Protein AF-A0A9Y2B9B5-F1 (afdb_monomer_lite)

Radius of gyration: 17.8 Å; chains: 1; bounding box: 36×57×48 Å

Organism: NCBI:txid2173831

pLDDT: mean 91.85, std 12.02, range [44.91, 98.88]

InterPro domains:
  IPR041478 Tetracyclin repressor-like, C-terminal domain 27 [PF17935] (23-126)

Structure (mmCIF, N/CA/C/O backbone):
data_AF-A0A9Y2B9B5-F1
#
_entry.id   AF-A0A9Y2B9B5-F1
#
loop_
_atom_site.group_PDB
_atom_site.id
_atom_site.type_symbol
_atom_site.label_atom_id
_atom_site.label_alt_id
_atom_site.label_comp_id
_atom_site.label_asym_id
_atom_site.label_entity_id
_atom_site.label_seq_id
_atom_site.pdbx_PDB_ins_code
_atom_site.Cartn_x
_atom_site.Cartn_y
_atom_site.Cartn_z
_atom_site.occupancy
_atom_site.B_iso_or_equiv
_atom_site.auth_seq_id
_atom_site.auth_comp_id
_atom_site.auth_asym_id
_atom_site.auth_atom_id
_atom_site.pdbx_PDB_model_num
ATOM 1 N N . MET A 1 1 ? -2.068 -9.787 -21.635 1.00 50.19 1 MET A N 1
ATOM 2 C CA . MET A 1 1 ? -1.881 -8.582 -20.803 1.00 50.19 1 MET A CA 1
ATOM 3 C C . MET A 1 1 ? -0.498 -8.034 -21.161 1.00 50.19 1 MET A C 1
ATOM 5 O O . MET A 1 1 ? 0.241 -8.731 -21.844 1.00 50.19 1 MET A O 1
ATOM 9 N N . GLU A 1 2 ? -0.151 -6.776 -20.889 1.00 62.25 2 GLU A N 1
ATOM 10 C CA . GLU A 1 2 ? 1.239 -6.352 -21.135 1.00 62.25 2 GLU A CA 1
ATOM 11 C C . GLU A 1 2 ? 2.119 -7.123 -20.136 1.00 62.25 2 GLU A C 1
ATOM 13 O O . GLU A 1 2 ? 1.823 -7.068 -18.943 1.00 62.25 2 GLU A O 1
ATOM 18 N N . LEU A 1 3 ? 3.149 -7.851 -20.601 1.00 64.38 3 LEU A N 1
ATOM 19 C CA . LEU A 1 3 ? 4.014 -8.742 -19.788 1.00 64.38 3 LEU A CA 1
ATOM 20 C C . LEU A 1 3 ? 4.513 -8.092 -18.479 1.00 64.38 3 LEU A C 1
ATOM 22 O O . LEU A 1 3 ? 4.876 -8.762 -17.518 1.00 64.38 3 LEU A O 1
ATOM 26 N N . TRP A 1 4 ? 4.533 -6.761 -18.437 1.00 77.94 4 TRP A N 1
ATOM 27 C CA . TRP A 1 4 ? 4.938 -5.974 -17.287 1.00 77.94 4 TRP A CA 1
ATOM 28 C C . TRP A 1 4 ? 4.009 -6.078 -16.067 1.00 77.94 4 TRP A C 1
ATOM 30 O O . TRP A 1 4 ? 4.511 -6.117 -14.937 1.00 77.94 4 TRP A O 1
ATOM 40 N N . PHE A 1 5 ? 2.689 -6.112 -16.285 1.00 86.75 5 PHE A N 1
ATOM 41 C CA . PHE A 1 5 ? 1.674 -6.126 -15.222 1.00 86.75 5 PHE A CA 1
ATOM 42 C C . PHE A 1 5 ? 1.321 -7.537 -14.754 1.00 86.75 5 PHE A C 1
ATOM 44 O O . PHE A 1 5 ? 0.830 -7.692 -13.642 1.00 86.75 5 PHE A O 1
ATOM 51 N N . GLU A 1 6 ? 1.604 -8.557 -15.564 1.00 91.00 6 GLU A N 1
ATOM 52 C CA . GLU A 1 6 ? 1.259 -9.952 -15.265 1.00 91.00 6 GLU A CA 1
ATOM 53 C C . GLU A 1 6 ? 1.791 -10.432 -13.904 1.00 91.00 6 GLU A C 1
ATOM 55 O O . GLU A 1 6 ? 0.994 -10.976 -13.139 1.00 91.00 6 GLU A O 1
ATOM 60 N N . PRO A 1 7 ? 3.056 -10.158 -13.510 1.00 94.75 7 PRO A N 1
ATOM 61 C CA . PRO A 1 7 ? 3.530 -10.539 -12.181 1.00 94.75 7 PRO A CA 1
ATOM 62 C C . PRO A 1 7 ? 2.760 -9.841 -11.060 1.00 94.75 7 PRO A C 1
ATOM 64 O O . PRO A 1 7 ? 2.481 -10.444 -10.031 1.00 94.75 7 PRO A O 1
ATOM 67 N N . HIS A 1 8 ? 2.387 -8.575 -11.264 1.00 95.56 8 HIS A N 1
ATOM 68 C CA . HIS A 1 8 ? 1.631 -7.814 -10.273 1.00 95.56 8 HIS A CA 1
ATOM 69 C C . HIS A 1 8 ? 0.218 -8.363 -10.109 1.00 95.56 8 HIS A C 1
ATOM 71 O O . HIS A 1 8 ? -0.241 -8.486 -8.982 1.00 95.56 8 HIS A O 1
ATOM 77 N N . VAL A 1 9 ? -0.456 -8.717 -11.204 1.00 96.19 9 VAL A N 1
ATOM 78 C CA . VAL A 1 9 ? -1.804 -9.303 -11.161 1.00 96.19 9 VAL A CA 1
ATOM 79 C C . VAL A 1 9 ? -1.790 -10.670 -10.486 1.00 96.19 9 VAL A C 1
ATOM 81 O O . VAL A 1 9 ? -2.566 -10.875 -9.558 1.00 96.19 9 VAL A O 1
ATOM 84 N N . ALA A 1 10 ? -0.849 -11.544 -10.853 1.00 97.62 10 ALA A N 1
ATOM 85 C CA . ALA A 1 10 ? -0.706 -12.854 -10.220 1.00 97.62 10 ALA A CA 1
ATOM 86 C C . ALA A 1 10 ? -0.475 -12.744 -8.702 1.00 97.62 10 ALA A C 1
ATOM 88 O O . ALA A 1 10 ? -1.082 -13.476 -7.925 1.00 97.62 10 ALA A O 1
ATOM 89 N N . ILE A 1 11 ? 0.351 -11.784 -8.267 1.00 98.44 11 ILE A N 1
ATOM 90 C CA . ILE A 1 11 ? 0.567 -11.497 -6.842 1.00 98.44 11 ILE A CA 1
ATOM 91 C C . ILE A 1 11 ? -0.736 -11.078 -6.155 1.00 98.44 11 ILE A C 1
ATOM 93 O O . ILE A 1 11 ? -1.019 -11.545 -5.055 1.00 98.44 11 ILE A O 1
ATOM 97 N N . MET A 1 12 ? -1.512 -10.176 -6.766 1.00 98.38 12 MET A N 1
ATOM 98 C CA . MET A 1 12 ? -2.764 -9.698 -6.171 1.00 98.38 12 MET A CA 1
ATOM 99 C C . MET A 1 12 ? -3.768 -10.845 -6.011 1.00 98.38 12 MET A C 1
ATOM 101 O O . MET A 1 12 ? -4.320 -11.012 -4.927 1.00 98.38 12 MET A O 1
ATOM 105 N N . GLU A 1 13 ? -3.927 -11.677 -7.042 1.00 98.31 13 GLU A N 1
ATOM 106 C CA . GLU A 1 13 ? -4.791 -12.864 -7.024 1.00 98.31 13 GLU A CA 1
ATOM 107 C C . GLU A 1 13 ? -4.363 -13.882 -5.951 1.00 98.31 13 GLU A C 1
ATOM 109 O O . GLU A 1 13 ? -5.192 -14.365 -5.175 1.00 98.31 13 GLU A O 1
ATOM 114 N N . GLU A 1 14 ? -3.064 -14.178 -5.851 1.00 98.56 14 GLU A N 1
ATOM 115 C CA . GLU A 1 14 ? -2.517 -15.084 -4.832 1.00 98.56 14 GLU A CA 1
ATOM 116 C C . GLU A 1 14 ? -2.768 -14.554 -3.412 1.00 98.56 14 GLU A C 1
ATOM 118 O O . GLU A 1 14 ? -3.197 -15.288 -2.524 1.00 98.56 14 GLU A O 1
ATOM 123 N N . VAL A 1 15 ? -2.52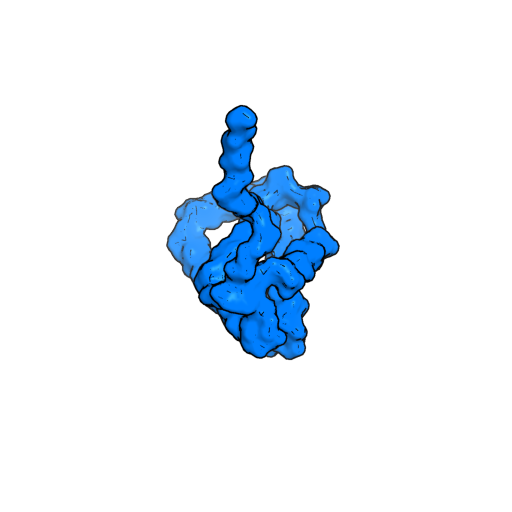9 -13.262 -3.181 1.00 98.50 15 VAL A N 1
ATOM 124 C CA . VAL A 1 15 ? -2.700 -12.658 -1.855 1.00 98.50 15 VAL A CA 1
ATOM 125 C C . VAL A 1 15 ? -4.169 -12.628 -1.438 1.00 98.50 15 VAL A C 1
ATOM 127 O O . VAL A 1 15 ? -4.480 -13.011 -0.306 1.00 98.50 15 VAL A O 1
ATOM 130 N N . VAL A 1 16 ? -5.069 -12.208 -2.332 1.00 97.88 16 VAL A N 1
ATOM 131 C CA . VAL A 1 16 ? -6.513 -12.151 -2.053 1.00 97.88 16 VAL A CA 1
ATOM 132 C C . VAL A 1 16 ? -7.048 -13.542 -1.713 1.00 97.88 16 VAL A C 1
ATOM 134 O O . VAL A 1 16 ? -7.741 -13.693 -0.705 1.00 97.88 16 VAL A O 1
ATOM 137 N N . SER A 1 17 ? -6.641 -14.562 -2.473 1.00 97.88 17 SER A N 1
ATOM 138 C CA . SER A 1 17 ? -7.072 -15.954 -2.281 1.00 97.88 17 SER A CA 1
ATOM 139 C C . SER A 1 17 ? -6.424 -16.690 -1.100 1.00 97.88 17 SER A C 1
ATOM 141 O O . SER A 1 17 ? -6.853 -17.791 -0.767 1.00 97.88 17 SER A O 1
ATOM 143 N N . SER A 1 18 ? -5.408 -16.112 -0.452 1.00 98.38 18 SER A N 1
ATOM 144 C CA . SER A 1 18 ? -4.719 -16.753 0.676 1.00 98.38 18 SER A CA 1
ATOM 145 C C . SER A 1 18 ? -5.554 -16.784 1.968 1.00 98.38 18 SER A C 1
ATOM 147 O O . SER A 1 18 ? -6.467 -15.984 2.154 1.00 98.38 18 SER A O 1
ATOM 149 N N . ASP A 1 19 ? -5.178 -17.639 2.923 1.00 97.50 19 ASP A N 1
ATOM 150 C CA . ASP A 1 19 ? -5.769 -17.685 4.277 1.00 97.50 19 ASP A CA 1
ATOM 151 C C . ASP A 1 19 ? -5.012 -16.807 5.295 1.00 97.50 19 ASP A C 1
ATOM 153 O O . ASP A 1 19 ? -5.103 -16.991 6.510 1.00 97.50 19 ASP A O 1
ATOM 157 N N . LEU A 1 20 ? -4.197 -15.863 4.814 1.00 98.25 20 LEU A N 1
ATOM 158 C CA . LEU A 1 20 ? -3.426 -14.982 5.686 1.00 98.25 20 LEU A CA 1
ATOM 159 C C . LEU A 1 20 ? -4.35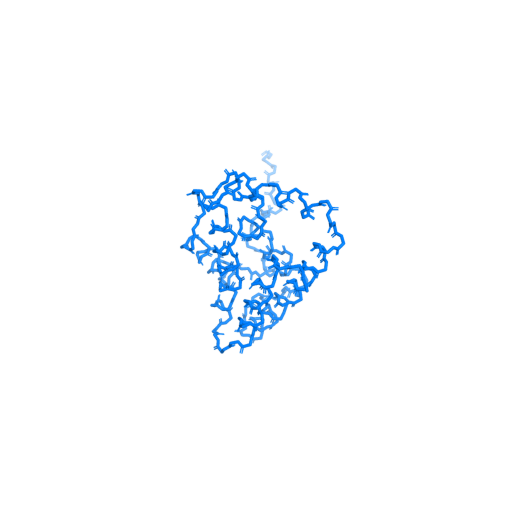0 -14.022 6.465 1.00 98.25 20 LEU A C 1
ATOM 161 O O . LEU A 1 20 ? -5.378 -13.595 5.934 1.00 98.25 20 LEU A O 1
ATOM 165 N N . PRO A 1 21 ? -3.964 -13.608 7.688 1.00 98.25 21 PRO A N 1
ATOM 166 C CA . PRO A 1 21 ? -4.662 -12.547 8.411 1.00 98.25 21 PRO A CA 1
ATOM 167 C C . PRO A 1 21 ? -4.707 -11.239 7.611 1.00 98.25 21 PRO A C 1
ATOM 169 O O . PRO A 1 21 ? -3.779 -10.947 6.850 1.00 98.25 21 PRO A O 1
ATOM 172 N N . SER A 1 22 ? -5.738 -10.418 7.826 1.00 98.38 22 SER A N 1
ATOM 173 C CA . SER A 1 22 ? -5.996 -9.196 7.047 1.00 98.38 22 SER A CA 1
ATOM 174 C C . SER A 1 22 ? -4.801 -8.238 6.951 1.00 98.38 22 SER A C 1
ATOM 176 O O . SER A 1 22 ? -4.449 -7.790 5.856 1.00 98.38 22 SER A O 1
ATOM 178 N N . ASN A 1 23 ? -4.097 -7.983 8.059 1.00 97.81 23 ASN A N 1
ATOM 179 C CA . ASN A 1 23 ? -2.895 -7.142 8.043 1.00 97.81 23 ASN A CA 1
ATOM 180 C C . ASN A 1 23 ? -1.762 -7.759 7.216 1.00 97.81 23 ASN A C 1
ATOM 182 O O . ASN A 1 23 ? -1.064 -7.057 6.480 1.00 97.81 23 ASN A O 1
ATOM 186 N N . ARG A 1 24 ? -1.597 -9.084 7.289 1.00 98.62 24 ARG A N 1
ATOM 187 C CA . ARG A 1 24 ? -0.571 -9.789 6.532 1.00 98.62 24 ARG A CA 1
ATOM 188 C C . ARG A 1 24 ? -0.896 -9.810 5.045 1.00 98.62 24 ARG A C 1
ATOM 190 O O . ARG A 1 24 ? 0.016 -9.564 4.261 1.00 98.62 24 ARG A O 1
ATOM 197 N N . LYS A 1 25 ? -2.159 -10.020 4.655 1.00 98.69 25 LYS A N 1
ATOM 198 C CA . LYS A 1 25 ? -2.584 -9.877 3.254 1.00 98.69 25 LYS A CA 1
ATOM 199 C C . LYS A 1 25 ? -2.253 -8.490 2.725 1.00 98.69 25 LYS A C 1
ATOM 201 O O . LYS A 1 25 ? -1.598 -8.380 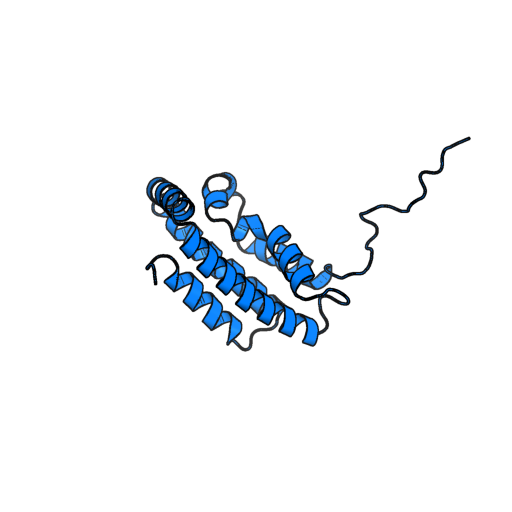1.695 1.00 98.69 25 LYS A O 1
ATOM 206 N N . MET A 1 26 ? -2.627 -7.436 3.450 1.00 98.69 26 MET A N 1
ATOM 207 C CA . MET A 1 26 ? -2.371 -6.070 2.992 1.00 98.69 26 MET A CA 1
ATOM 208 C C . MET A 1 26 ? -0.870 -5.775 2.866 1.00 98.69 26 MET A C 1
ATOM 210 O O . MET A 1 26 ? -0.442 -5.179 1.881 1.00 98.69 26 MET A O 1
ATOM 214 N N . TYR A 1 27 ? -0.048 -6.254 3.804 1.00 98.88 27 TYR A N 1
ATOM 215 C CA . TYR A 1 27 ? 1.405 -6.162 3.675 1.00 98.88 27 TYR A CA 1
ATOM 216 C C . TYR A 1 27 ? 1.923 -6.871 2.416 1.00 98.88 27 TYR A C 1
ATOM 218 O O . TYR A 1 27 ? 2.641 -6.259 1.631 1.00 98.88 27 TYR A O 1
ATOM 226 N N . GLU A 1 28 ? 1.549 -8.133 2.192 1.00 98.81 28 GLU A N 1
ATOM 227 C CA . GLU A 1 28 ? 2.013 -8.918 1.037 1.00 98.81 28 GLU A CA 1
ATOM 228 C C . GLU A 1 28 ? 1.547 -8.316 -0.295 1.00 98.81 28 GLU A C 1
ATOM 230 O O . GLU A 1 28 ? 2.312 -8.283 -1.262 1.00 98.81 28 GLU A O 1
ATOM 235 N N . PHE A 1 29 ? 0.328 -7.767 -0.321 1.00 98.75 29 PHE A N 1
ATOM 236 C CA . PHE A 1 29 ? -0.261 -7.091 -1.474 1.00 98.75 29 PHE A CA 1
ATOM 237 C C . PHE A 1 29 ? 0.618 -5.940 -1.975 1.00 98.75 29 PHE A C 1
ATOM 239 O O . PHE A 1 29 ? 0.769 -5.749 -3.183 1.00 98.75 29 PHE A O 1
ATOM 246 N N . PHE A 1 30 ? 1.228 -5.170 -1.071 1.00 98.69 30 PHE A N 1
ATOM 247 C CA . PHE A 1 30 ? 2.139 -4.084 -1.437 1.00 98.69 30 PHE A CA 1
ATOM 248 C C . PHE A 1 30 ? 3.591 -4.550 -1.554 1.00 98.69 30 PHE A C 1
ATOM 250 O O . PHE A 1 30 ? 4.253 -4.236 -2.542 1.00 98.69 30 PHE A O 1
ATOM 257 N N . ALA A 1 31 ? 4.087 -5.321 -0.586 1.00 98.62 31 ALA A N 1
ATOM 258 C CA . ALA A 1 31 ? 5.498 -5.680 -0.475 1.00 98.62 31 ALA A CA 1
ATOM 259 C C . ALA A 1 31 ? 5.990 -6.493 -1.676 1.00 98.62 31 ALA A C 1
ATOM 261 O O . ALA A 1 31 ? 7.047 -6.192 -2.232 1.00 98.62 31 ALA A O 1
ATOM 262 N N . ARG A 1 32 ? 5.210 -7.483 -2.128 1.00 98.62 32 ARG A N 1
ATOM 263 C CA . ARG A 1 32 ? 5.606 -8.334 -3.259 1.00 98.62 32 ARG A CA 1
ATOM 264 C C . ARG A 1 32 ? 5.639 -7.555 -4.573 1.00 98.62 32 ARG A C 1
ATOM 266 O O . ARG A 1 32 ? 6.584 -7.692 -5.346 1.00 98.62 32 ARG A O 1
ATOM 273 N N . ARG A 1 33 ? 4.657 -6.678 -4.809 1.00 97.81 33 ARG A N 1
ATOM 274 C CA . ARG A 1 33 ? 4.631 -5.796 -5.991 1.00 97.81 33 ARG A CA 1
ATOM 275 C C . ARG A 1 33 ? 5.755 -4.758 -5.956 1.00 97.81 33 ARG A C 1
ATOM 277 O O . ARG A 1 33 ? 6.409 -4.516 -6.971 1.00 97.81 33 ARG A O 1
ATOM 284 N N . PHE A 1 34 ? 6.034 -4.188 -4.785 1.00 97.88 34 PHE A N 1
ATOM 285 C CA . PHE A 1 34 ? 7.183 -3.309 -4.579 1.00 97.88 34 PHE A CA 1
ATOM 286 C C . PHE A 1 34 ? 8.501 -4.020 -4.912 1.00 97.88 34 PHE A C 1
ATOM 288 O O . PHE A 1 34 ? 9.300 -3.475 -5.671 1.00 97.88 34 PHE A O 1
ATOM 295 N N . ALA A 1 35 ? 8.703 -5.246 -4.418 1.00 97.75 35 ALA A N 1
ATOM 296 C CA . ALA A 1 35 ? 9.912 -6.028 -4.667 1.00 97.75 35 ALA A CA 1
ATOM 297 C C . ALA A 1 35 ? 10.147 -6.269 -6.165 1.00 97.75 35 ALA A C 1
ATOM 299 O O . ALA A 1 35 ? 11.260 -6.055 -6.640 1.00 97.75 35 ALA A O 1
ATOM 300 N N . VAL A 1 36 ? 9.093 -6.600 -6.922 1.00 96.75 36 VAL A N 1
ATOM 301 C CA . VAL A 1 36 ? 9.162 -6.729 -8.387 1.00 96.75 36 VAL A CA 1
ATOM 302 C C . VAL A 1 36 ? 9.695 -5.440 -9.016 1.00 96.75 36 VAL A C 1
ATOM 304 O O . VAL A 1 36 ? 10.690 -5.459 -9.740 1.00 96.75 36 VAL A O 1
ATOM 307 N N . ASN A 1 37 ? 9.073 -4.294 -8.730 1.00 95.88 37 ASN A N 1
ATOM 308 C CA . ASN A 1 37 ? 9.505 -3.024 -9.321 1.00 95.88 37 ASN A CA 1
ATOM 309 C C . ASN A 1 37 ? 10.917 -2.624 -8.871 1.00 95.88 37 ASN A C 1
ATOM 311 O O . ASN A 1 37 ? 11.695 -2.122 -9.679 1.00 95.88 37 ASN A O 1
ATOM 315 N N . ARG A 1 38 ? 11.273 -2.890 -7.613 1.00 96.88 38 ARG A N 1
ATOM 316 C CA . ARG A 1 38 ? 12.602 -2.619 -7.063 1.00 96.88 38 ARG A CA 1
ATOM 317 C C . ARG A 1 38 ? 13.685 -3.465 -7.726 1.00 96.88 38 ARG A C 1
ATOM 319 O O . ARG A 1 38 ? 14.746 -2.940 -8.047 1.00 96.88 38 ARG A O 1
ATOM 326 N N . GLU A 1 39 ? 13.427 -4.750 -7.949 1.00 96.81 39 GLU 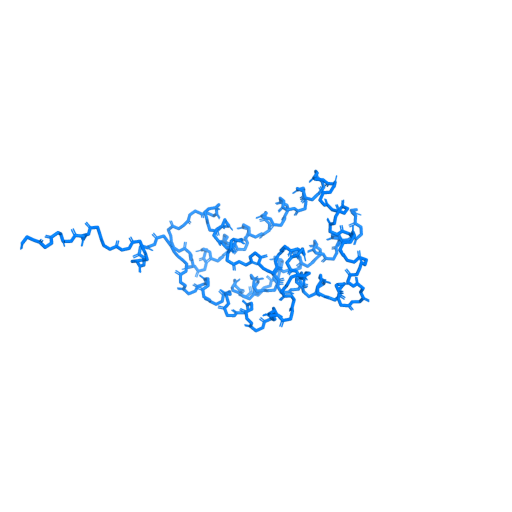A N 1
ATOM 327 C CA . GLU A 1 39 ? 14.334 -5.645 -8.672 1.00 96.81 39 GLU A CA 1
ATOM 328 C C . GLU A 1 39 ? 14.558 -5.143 -10.098 1.00 96.81 39 GLU A C 1
ATOM 330 O O . GLU A 1 39 ? 15.699 -4.981 -10.529 1.00 96.81 39 GLU A O 1
ATOM 335 N N . ARG A 1 40 ? 13.472 -4.797 -10.796 1.00 95.31 40 ARG A N 1
ATOM 336 C CA . ARG A 1 40 ? 13.533 -4.229 -12.146 1.00 95.31 40 ARG A CA 1
ATOM 337 C C . ARG A 1 40 ? 14.325 -2.916 -12.192 1.00 95.31 40 ARG A C 1
ATOM 339 O O . ARG A 1 40 ? 15.150 -2.745 -13.084 1.00 95.31 40 ARG A O 1
ATOM 346 N N . TYR A 1 41 ? 14.113 -2.020 -11.227 1.00 96.44 41 TYR A N 1
ATOM 347 C CA . TYR A 1 41 ? 14.876 -0.777 -11.101 1.00 96.44 41 TYR A CA 1
ATOM 348 C C . TYR A 1 41 ? 16.365 -1.042 -10.857 1.00 96.44 41 TYR A C 1
ATOM 350 O O . TYR A 1 41 ? 17.207 -0.462 -11.530 1.00 96.44 41 TYR A O 1
ATOM 358 N N . ARG A 1 42 ? 16.709 -1.944 -9.930 1.00 96.44 42 ARG A N 1
ATOM 359 C CA . ARG A 1 42 ? 18.108 -2.275 -9.609 1.00 96.44 42 ARG A CA 1
ATOM 360 C C . ARG A 1 42 ? 18.837 -2.979 -10.749 1.00 96.44 42 ARG A C 1
ATOM 362 O O . ARG A 1 42 ? 20.048 -2.818 -10.866 1.00 96.44 42 ARG A O 1
ATOM 369 N N . ALA A 1 43 ? 18.122 -3.756 -11.559 1.00 97.62 43 ALA A N 1
ATOM 370 C CA . ALA A 1 43 ? 18.691 -4.433 -12.716 1.00 97.62 43 ALA A CA 1
ATOM 371 C C . ALA A 1 43 ? 19.129 -3.438 -13.803 1.00 97.62 43 ALA A C 1
ATOM 373 O O . ALA A 1 43 ? 20.222 -3.577 -14.347 1.00 97.62 43 ALA A O 1
ATOM 374 N N . ASP A 1 44 ? 18.298 -2.433 -14.101 1.00 97.25 44 ASP A N 1
ATOM 375 C CA . ASP A 1 44 ? 18.627 -1.355 -15.039 1.00 97.25 44 ASP A CA 1
ATOM 376 C C . ASP A 1 44 ? 17.774 -0.096 -14.759 1.00 97.25 44 ASP A C 1
ATOM 378 O O . ASP A 1 44 ? 16.640 0.013 -15.247 1.00 97.25 44 ASP A O 1
ATOM 382 N N . PRO A 1 45 ? 18.311 0.894 -14.016 1.00 96.19 45 PRO A N 1
ATOM 383 C CA . PRO A 1 45 ? 17.584 2.122 -13.691 1.00 96.19 45 PRO A CA 1
ATOM 384 C C . PRO A 1 45 ? 17.170 2.944 -14.920 1.00 96.19 45 PRO A C 1
ATOM 386 O O . PRO A 1 45 ? 16.131 3.607 -14.903 1.00 96.19 45 PRO A O 1
ATOM 389 N N . ILE A 1 46 ? 17.962 2.906 -15.999 1.00 95.69 46 ILE A N 1
ATOM 390 C CA . ILE A 1 46 ?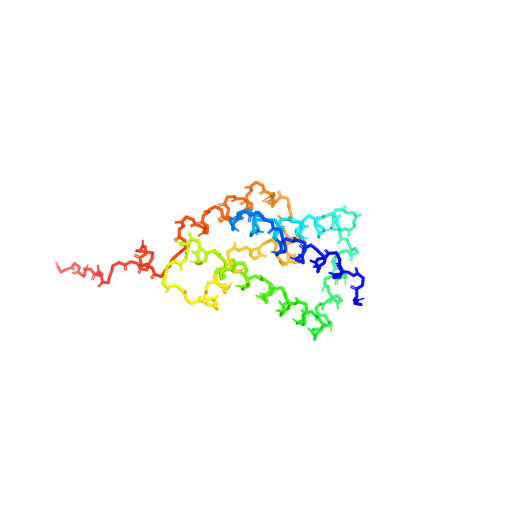 17.704 3.685 -17.217 1.00 95.69 46 ILE A CA 1
ATOM 391 C C . ILE A 1 46 ? 16.556 3.050 -18.000 1.00 95.69 46 ILE A C 1
ATOM 393 O O . ILE A 1 46 ? 15.646 3.753 -18.448 1.00 95.69 46 ILE A O 1
ATOM 397 N N . ALA A 1 47 ? 16.578 1.726 -18.167 1.00 93.81 47 ALA A N 1
ATOM 398 C CA . ALA A 1 47 ? 15.479 1.011 -18.805 1.00 93.81 47 ALA A CA 1
ATOM 399 C C . ALA A 1 47 ? 14.183 1.133 -17.993 1.00 93.81 47 ALA A C 1
ATOM 401 O O . ALA A 1 47 ? 13.117 1.339 -18.577 1.00 93.81 47 ALA A O 1
ATOM 402 N N . PHE A 1 48 ? 14.274 1.075 -16.661 1.00 93.81 48 PHE A N 1
ATOM 403 C CA . PHE A 1 48 ? 13.130 1.252 -15.773 1.00 93.81 48 PHE A CA 1
ATOM 404 C C . PHE A 1 48 ? 12.478 2.633 -15.936 1.00 93.81 48 PHE A C 1
ATOM 406 O O . PHE A 1 48 ? 11.267 2.712 -16.129 1.00 93.81 48 PHE A O 1
ATOM 413 N N . ALA A 1 49 ? 13.264 3.715 -15.957 1.00 93.25 49 ALA A N 1
ATOM 414 C CA . ALA A 1 49 ? 12.734 5.067 -16.154 1.00 93.25 49 ALA A CA 1
ATOM 415 C C . ALA A 1 49 ? 11.979 5.214 -17.490 1.00 93.25 49 ALA A C 1
ATOM 417 O O . ALA A 1 49 ? 10.843 5.685 -17.517 1.00 93.25 49 ALA A O 1
ATOM 418 N N . ARG A 1 50 ? 12.555 4.715 -18.593 1.00 91.38 50 ARG A N 1
ATOM 419 C CA . ARG A 1 50 ? 11.906 4.729 -19.922 1.00 91.38 50 ARG A CA 1
ATOM 420 C C . ARG A 1 50 ? 10.596 3.954 -19.948 1.00 91.38 50 ARG A C 1
ATOM 422 O O . ARG A 1 50 ? 9.672 4.284 -20.687 1.00 91.38 50 ARG A O 1
ATOM 429 N N . MET A 1 51 ? 10.526 2.883 -19.176 1.00 87.56 51 MET A N 1
ATOM 430 C CA . MET A 1 51 ? 9.319 2.090 -19.066 1.00 87.56 51 MET A CA 1
ATOM 431 C C . MET A 1 51 ? 8.243 2.809 -18.243 1.00 87.56 51 MET A C 1
ATOM 433 O O . MET A 1 51 ? 7.081 2.767 -18.646 1.00 87.56 51 MET A O 1
ATOM 437 N N . CYS A 1 52 ? 8.598 3.509 -17.160 1.00 88.81 52 CYS A N 1
ATOM 438 C CA . CYS A 1 52 ? 7.656 4.384 -16.454 1.00 88.81 52 CYS A CA 1
ATOM 439 C C . CYS A 1 52 ? 7.090 5.458 -17.399 1.00 88.81 52 CYS A C 1
ATOM 441 O O . CYS A 1 52 ? 5.872 5.606 -17.503 1.00 88.81 52 CYS A O 1
ATOM 443 N N . GLU A 1 53 ? 7.951 6.112 -18.188 1.00 87.44 53 GLU A N 1
ATOM 444 C CA . GLU A 1 53 ? 7.542 7.083 -19.215 1.00 87.44 53 GLU A CA 1
ATOM 445 C C . GLU A 1 53 ? 6.582 6.466 -20.250 1.00 87.44 53 GLU A C 1
ATOM 447 O O . GLU A 1 53 ? 5.544 7.044 -20.585 1.00 87.44 53 GLU A O 1
ATOM 452 N N . ALA A 1 54 ? 6.888 5.259 -20.737 1.00 84.12 54 ALA A N 1
ATOM 453 C CA . ALA A 1 54 ? 6.033 4.543 -21.682 1.00 84.12 54 ALA A CA 1
ATOM 454 C C . ALA A 1 54 ? 4.677 4.144 -21.071 1.00 84.12 54 ALA A C 1
ATOM 456 O O . ALA A 1 54 ? 3.659 4.173 -21.767 1.00 84.12 54 ALA A O 1
ATOM 457 N N . GLY A 1 55 ? 4.653 3.788 -19.783 1.00 78.75 55 GLY A N 1
ATOM 458 C CA . GLY A 1 55 ? 3.434 3.507 -19.026 1.00 78.75 55 GLY A CA 1
ATOM 459 C C . GLY A 1 55 ? 2.545 4.744 -18.895 1.00 78.75 55 GLY A C 1
ATOM 460 O O . GLY A 1 55 ? 1.351 4.669 -19.187 1.00 78.75 55 GLY A O 1
ATOM 461 N N . ALA A 1 56 ? 3.135 5.896 -18.566 1.00 76.75 56 ALA A N 1
ATOM 462 C CA . ALA A 1 56 ? 2.431 7.177 -18.502 1.00 76.75 56 ALA A CA 1
ATOM 463 C C . ALA A 1 56 ? 1.830 7.579 -19.862 1.00 76.75 56 ALA A C 1
ATOM 465 O O . ALA A 1 56 ? 0.701 8.065 -19.931 1.00 76.75 56 ALA A O 1
ATOM 466 N N . ALA A 1 57 ? 2.536 7.300 -20.964 1.00 76.19 57 ALA A N 1
ATOM 467 C CA . ALA A 1 57 ? 2.035 7.532 -22.319 1.00 76.19 57 ALA A CA 1
ATOM 468 C C . ALA A 1 57 ? 0.885 6.583 -22.732 1.00 76.19 57 ALA A C 1
ATOM 470 O O . ALA A 1 57 ? 0.146 6.881 -23.671 1.00 76.19 57 ALA A O 1
ATOM 471 N N . ARG A 1 58 ? 0.703 5.446 -22.042 1.00 77.75 58 ARG A N 1
ATOM 472 C CA . ARG A 1 58 ? -0.344 4.430 -22.292 1.00 77.75 58 ARG A CA 1
ATOM 473 C C . ARG A 1 58 ? -1.440 4.471 -21.223 1.00 77.75 58 ARG A C 1
ATOM 475 O O . ARG A 1 58 ? -1.828 3.446 -20.658 1.00 77.75 58 ARG A O 1
ATOM 482 N N . PHE A 1 59 ? -1.964 5.670 -20.993 1.00 66.81 59 PHE A N 1
ATOM 483 C CA . PHE A 1 59 ? -2.859 6.015 -19.888 1.00 66.81 59 PHE A CA 1
ATOM 484 C C . PHE A 1 59 ? -4.048 5.060 -19.667 1.00 66.81 59 PHE A C 1
ATOM 486 O O . PHE A 1 59 ? -4.271 4.631 -18.541 1.00 66.81 59 PHE A O 1
ATOM 493 N N . GLU A 1 60 ? -4.772 4.653 -20.717 1.00 69.06 60 GLU A N 1
ATOM 494 C CA . GLU A 1 60 ? -5.953 3.775 -20.570 1.00 69.06 60 GLU A CA 1
ATOM 495 C C . GLU A 1 60 ? -5.623 2.386 -19.996 1.00 69.06 60 GLU A C 1
ATOM 497 O O . GLU A 1 60 ? -6.413 1.804 -19.258 1.00 69.06 60 GLU A O 1
ATOM 502 N N . ARG A 1 61 ? -4.438 1.841 -20.293 1.00 72.62 61 ARG A N 1
ATOM 503 C CA . ARG A 1 61 ? -4.030 0.529 -19.762 1.00 72.62 61 ARG A CA 1
ATOM 504 C C . ARG A 1 61 ? -3.518 0.630 -18.338 1.00 72.62 61 ARG A C 1
ATOM 506 O O . ARG A 1 61 ? -3.820 -0.240 -17.528 1.00 72.62 61 ARG A O 1
ATOM 513 N N . ALA A 1 62 ? -2.761 1.688 -18.050 1.00 79.31 62 ALA A N 1
ATOM 514 C CA . ALA A 1 62 ? -2.354 1.997 -16.688 1.00 79.31 62 ALA A CA 1
ATOM 515 C C . ALA A 1 62 ? -3.593 2.172 -15.797 1.00 79.31 62 ALA A C 1
ATOM 517 O O . ALA A 1 62 ? -3.639 1.595 -14.718 1.00 79.31 62 ALA A O 1
ATOM 518 N N . ARG A 1 63 ? -4.631 2.857 -16.299 1.00 84.06 63 ARG A N 1
ATOM 519 C CA . ARG A 1 63 ? -5.923 2.988 -15.619 1.00 84.06 63 ARG A CA 1
ATOM 520 C C . ARG A 1 63 ? -6.572 1.632 -15.350 1.00 84.06 63 ARG A C 1
ATOM 522 O O . ARG A 1 63 ? -6.841 1.338 -14.199 1.00 84.06 63 ARG A O 1
ATOM 529 N N . GLY A 1 64 ? -6.728 0.772 -16.359 1.00 89.31 64 GLY A N 1
ATOM 530 C CA . GLY A 1 64 ? -7.340 -0.548 -16.149 1.00 89.31 64 GLY A CA 1
ATOM 531 C C . GLY A 1 64 ? -6.583 -1.433 -15.146 1.00 89.31 64 GLY A C 1
ATOM 532 O O . GLY A 1 64 ? -7.200 -2.188 -14.400 1.00 89.31 64 GLY A O 1
ATOM 533 N N . PHE A 1 65 ? -5.251 -1.331 -15.089 1.00 90.38 65 PHE A N 1
ATOM 534 C CA . PHE A 1 65 ? -4.457 -2.006 -14.057 1.00 90.38 65 PHE A CA 1
ATOM 535 C C . PHE A 1 65 ? -4.684 -1.409 -12.660 1.00 90.38 65 PHE A C 1
ATOM 537 O O . PHE A 1 65 ? -4.801 -2.160 -11.695 1.00 90.38 65 PHE A O 1
ATOM 544 N N . VAL A 1 66 ? -4.748 -0.079 -12.550 1.00 91.44 66 VAL A N 1
ATOM 545 C CA . VAL A 1 66 ? -5.032 0.616 -11.285 1.00 91.44 66 VAL A CA 1
ATOM 546 C C . VAL A 1 66 ? -6.433 0.273 -10.784 1.00 91.44 66 VAL A C 1
ATOM 548 O O . VAL A 1 66 ? -6.561 -0.111 -9.629 1.00 91.44 66 VAL A O 1
ATOM 551 N N . ASP A 1 67 ? -7.444 0.290 -11.654 1.00 95.19 67 ASP A N 1
ATOM 552 C CA . ASP A 1 67 ? -8.821 -0.076 -11.307 1.00 95.19 67 ASP A CA 1
ATOM 553 C C . ASP A 1 67 ? -8.895 -1.513 -10.759 1.00 95.19 67 ASP A C 1
ATOM 555 O O . ASP A 1 67 ? -9.574 -1.779 -9.768 1.00 95.19 67 ASP A O 1
ATOM 559 N N . LEU A 1 68 ? -8.149 -2.447 -11.363 1.00 95.94 68 LEU A N 1
ATOM 560 C CA . LEU A 1 68 ? -8.059 -3.827 -10.878 1.00 95.94 68 LEU A CA 1
ATOM 561 C C . LEU A 1 68 ? -7.342 -3.921 -9.521 1.00 95.94 68 LEU A C 1
ATOM 563 O O . LEU A 1 68 ? -7.746 -4.697 -8.657 1.00 95.94 68 LEU A O 1
ATOM 567 N N . ALA A 1 69 ? -6.279 -3.142 -9.319 1.00 96.94 69 ALA A N 1
ATOM 568 C CA . ALA A 1 69 ? -5.582 -3.100 -8.040 1.00 96.94 69 ALA A CA 1
ATOM 569 C C . ALA A 1 69 ? -6.464 -2.518 -6.924 1.00 96.94 69 ALA A C 1
ATOM 571 O O . ALA A 1 69 ? -6.468 -3.053 -5.817 1.00 96.94 69 ALA A O 1
ATOM 572 N N . ASP A 1 70 ? -7.233 -1.470 -7.218 1.00 98.19 70 ASP A N 1
ATOM 573 C CA . ASP A 1 70 ? -8.177 -0.862 -6.279 1.00 98.19 70 ASP A CA 1
ATOM 574 C C . ASP A 1 70 ? -9.355 -1.796 -5.972 1.00 98.19 70 ASP A C 1
ATOM 576 O O . ASP A 1 70 ? -9.814 -1.848 -4.829 1.00 98.19 70 ASP A O 1
ATOM 580 N N . HIS A 1 71 ? -9.799 -2.598 -6.947 1.00 98.44 71 HIS A N 1
ATOM 581 C CA . HIS A 1 71 ? -10.791 -3.651 -6.728 1.00 98.44 71 HIS A CA 1
ATOM 582 C C . HIS A 1 71 ? -10.305 -4.684 -5.702 1.00 98.44 71 HIS A C 1
ATOM 584 O O . HIS A 1 71 ? -10.952 -4.873 -4.673 1.00 98.44 71 HIS A O 1
ATOM 590 N N . TYR A 1 72 ? -9.127 -5.276 -5.920 1.00 98.62 72 TYR A N 1
ATOM 591 C CA . TYR A 1 72 ? -8.569 -6.255 -4.986 1.00 98.62 72 TYR A CA 1
ATOM 592 C C . TYR A 1 72 ? -8.247 -5.649 -3.616 1.00 98.62 72 TYR A C 1
ATOM 594 O O . TYR A 1 72 ? -8.467 -6.284 -2.586 1.00 98.62 72 TYR A O 1
ATOM 602 N N . LEU A 1 73 ? -7.759 -4.406 -3.567 1.00 98.75 73 LEU A N 1
ATOM 603 C CA . LEU A 1 73 ? -7.529 -3.722 -2.296 1.00 98.75 73 LEU A CA 1
ATOM 604 C C . LEU A 1 73 ? -8.844 -3.472 -1.542 1.00 98.75 73 LEU A C 1
ATOM 606 O O . LEU A 1 73 ? -8.878 -3.626 -0.323 1.00 98.75 73 LEU A O 1
ATOM 610 N N . SER A 1 74 ? -9.930 -3.160 -2.252 1.00 98.75 74 SER A N 1
ATOM 611 C CA . SER A 1 74 ? -11.267 -3.024 -1.662 1.00 98.75 74 SER A CA 1
ATOM 612 C C . SER A 1 74 ? -11.759 -4.335 -1.044 1.00 98.75 74 SER A C 1
ATOM 614 O O . SER A 1 74 ? -12.353 -4.306 0.031 1.00 98.75 74 SER A O 1
ATOM 616 N N . GLU A 1 75 ? -11.468 -5.487 -1.657 1.00 98.56 75 GLU A N 1
ATOM 617 C CA . GLU A 1 75 ? -11.771 -6.799 -1.063 1.00 98.56 75 GLU A CA 1
ATOM 618 C C . GLU A 1 75 ? -10.989 -7.039 0.236 1.00 98.56 75 GLU A C 1
ATOM 620 O O . GLU A 1 75 ? -11.565 -7.472 1.237 1.00 98.56 75 GLU A O 1
ATOM 625 N N . LEU A 1 76 ? -9.694 -6.700 0.261 1.00 98.75 76 LEU A N 1
ATOM 626 C CA . LEU A 1 76 ? -8.878 -6.806 1.476 1.00 98.75 76 LEU A CA 1
ATOM 627 C C . LEU A 1 76 ? -9.380 -5.878 2.590 1.00 98.75 76 LEU A C 1
ATOM 629 O O . LEU A 1 76 ? -9.378 -6.262 3.759 1.00 98.75 76 LEU A O 1
ATOM 633 N N . ILE A 1 77 ? -9.820 -4.668 2.237 1.00 98.81 77 ILE A N 1
ATOM 634 C CA . ILE A 1 77 ? -10.417 -3.716 3.181 1.00 98.81 77 ILE A CA 1
ATOM 635 C C . ILE A 1 77 ? -11.734 -4.267 3.726 1.00 98.81 77 ILE A C 1
ATOM 637 O O . ILE A 1 77 ? -11.930 -4.248 4.938 1.00 98.81 77 ILE A O 1
ATOM 641 N N . ALA A 1 78 ? -12.605 -4.801 2.868 1.00 98.56 78 ALA A N 1
ATOM 642 C CA . ALA A 1 78 ? -13.870 -5.394 3.293 1.00 98.56 78 ALA A CA 1
ATOM 643 C C . ALA A 1 78 ? -13.651 -6.565 4.267 1.00 98.56 78 ALA A C 1
ATOM 645 O O . ALA A 1 78 ? -14.328 -6.653 5.292 1.00 98.56 78 ALA A O 1
ATOM 646 N N . GLN A 1 79 ? -12.664 -7.428 3.993 1.00 98.31 79 GLN A N 1
ATOM 647 C CA . GLN A 1 79 ? -12.271 -8.496 4.913 1.00 98.31 79 GLN A CA 1
ATOM 648 C C . GLN A 1 79 ? -11.766 -7.926 6.250 1.00 98.31 79 GLN A C 1
ATOM 650 O O . GLN A 1 79 ? -12.222 -8.342 7.311 1.00 98.31 79 GLN A O 1
ATOM 655 N N . ALA A 1 80 ? -10.878 -6.932 6.221 1.00 98.69 80 ALA A N 1
ATOM 656 C CA . ALA A 1 80 ? -10.362 -6.307 7.435 1.00 98.69 80 ALA A CA 1
ATOM 657 C C . ALA A 1 80 ? -11.466 -5.632 8.271 1.00 98.69 80 ALA A C 1
ATOM 659 O O . ALA A 1 80 ? -11.447 -5.705 9.498 1.00 98.69 80 ALA A O 1
ATOM 660 N N . GLN A 1 81 ? -12.453 -5.009 7.627 1.00 98.62 81 GLN A N 1
ATOM 661 C CA . GLN A 1 81 ? -13.616 -4.444 8.314 1.00 98.62 81 GLN A CA 1
ATOM 662 C C . GLN A 1 81 ? -14.465 -5.523 8.984 1.00 98.62 81 GLN A C 1
ATOM 664 O O . GLN A 1 81 ? -14.906 -5.335 10.118 1.00 98.62 81 GLN A O 1
ATOM 669 N N . HIS A 1 82 ? -14.649 -6.670 8.324 1.00 98.00 82 HIS A N 1
ATOM 670 C CA . HIS A 1 82 ? -15.300 -7.828 8.933 1.00 98.00 82 HIS A CA 1
ATOM 671 C C . HIS A 1 82 ? -14.540 -8.337 10.169 1.00 98.00 82 HIS A C 1
ATOM 673 O O . HIS A 1 82 ? -15.163 -8.689 11.169 1.00 98.00 82 HIS A O 1
ATOM 679 N N . ASP A 1 83 ? -13.206 -8.293 10.134 1.00 97.75 83 ASP A N 1
ATOM 680 C CA . ASP A 1 83 ? -12.329 -8.662 11.253 1.00 97.75 83 ASP A CA 1
ATOM 681 C C . ASP A 1 83 ? -12.281 -7.602 12.380 1.00 97.75 83 ASP A C 1
ATOM 683 O O . ASP A 1 83 ? -11.628 -7.816 13.404 1.00 97.75 83 ASP A O 1
ATOM 687 N N . GLY A 1 84 ? -12.975 -6.466 12.226 1.00 98.06 84 GLY A N 1
ATOM 688 C CA . GLY A 1 84 ? -13.103 -5.418 13.245 1.00 98.06 84 GLY A CA 1
ATOM 689 C C . GLY A 1 84 ? -12.156 -4.222 13.096 1.00 98.06 84 GLY A C 1
ATOM 690 O O . GLY A 1 84 ? -12.043 -3.423 14.027 1.00 98.06 84 GLY A O 1
ATOM 691 N N . TYR A 1 85 ? -11.483 -4.070 11.954 1.00 98.56 85 TYR A N 1
ATOM 692 C CA . TYR A 1 85 ? -10.624 -2.918 11.659 1.00 98.56 85 TYR A CA 1
ATOM 693 C C . TYR A 1 85 ? -11.382 -1.782 10.953 1.00 98.56 85 TYR A C 1
ATOM 695 O O . TYR A 1 85 ? -12.502 -1.953 10.476 1.00 98.56 85 TYR A O 1
ATOM 703 N N . PHE A 1 86 ? -10.755 -0.603 10.867 1.00 98.38 86 PHE A N 1
ATOM 704 C CA . PHE A 1 86 ? -11.243 0.547 10.086 1.00 98.38 86 PHE A CA 1
ATOM 705 C C . PHE A 1 86 ? -12.658 1.015 10.456 1.00 98.38 86 PHE A C 1
ATOM 707 O O . PHE A 1 86 ? -13.445 1.406 9.591 1.00 98.38 86 PHE A O 1
ATOM 714 N N . ALA A 1 87 ? -12.985 0.968 11.751 1.00 97.94 87 ALA A N 1
ATOM 715 C CA . ALA A 1 87 ? -14.312 1.288 12.262 1.00 97.94 87 ALA A CA 1
ATOM 716 C C . ALA A 1 87 ? -14.822 2.650 11.754 1.00 97.94 87 ALA A C 1
ATOM 718 O O . ALA A 1 87 ? -14.120 3.663 11.828 1.00 97.94 87 ALA A O 1
ATOM 719 N N . GLY A 1 88 ? -16.058 2.643 11.244 1.00 97.44 88 GLY A N 1
ATOM 720 C CA . GLY A 1 88 ? -16.794 3.826 10.791 1.00 97.44 88 GLY A CA 1
ATOM 721 C C . GLY A 1 88 ? -16.323 4.452 9.472 1.00 97.44 88 GLY A C 1
ATOM 722 O O . GLY A 1 88 ? -16.874 5.477 9.076 1.00 97.44 88 GLY A O 1
ATOM 723 N N . LEU A 1 89 ? -15.335 3.867 8.788 1.00 98.38 89 LEU A N 1
ATOM 724 C CA . LEU A 1 89 ? -14.947 4.279 7.437 1.00 98.38 89 LEU A CA 1
ATOM 725 C C . LEU A 1 89 ? -15.733 3.492 6.386 1.00 98.38 89 LEU A C 1
ATOM 727 O O . LEU A 1 89 ? -15.890 2.280 6.502 1.00 98.38 89 LEU A O 1
ATOM 731 N N . GLU A 1 90 ? -16.157 4.164 5.322 1.00 98.38 90 GLU A N 1
ATOM 732 C CA . GLU A 1 90 ? -16.604 3.485 4.102 1.00 98.38 90 GLU A CA 1
ATOM 733 C C . GLU A 1 90 ? -15.394 2.898 3.348 1.00 98.38 90 GLU A C 1
ATOM 735 O O . GLU A 1 90 ? -14.259 3.370 3.498 1.00 98.38 90 GLU A O 1
ATOM 740 N N . ILE A 1 91 ? -15.615 1.859 2.534 1.00 98.38 91 ILE A N 1
ATOM 741 C CA . ILE A 1 91 ? -14.533 1.157 1.816 1.00 98.38 91 ILE A CA 1
ATOM 742 C C . ILE A 1 91 ? -13.773 2.108 0.885 1.00 98.38 91 ILE A C 1
ATOM 744 O O . ILE A 1 91 ? -12.545 2.083 0.865 1.00 98.38 91 ILE A O 1
ATOM 748 N N . ASP A 1 92 ? -14.476 2.966 0.146 1.00 98.12 92 ASP A N 1
ATOM 749 C CA . ASP A 1 92 ? -13.881 3.926 -0.791 1.00 98.12 92 ASP A CA 1
ATOM 750 C C . ASP A 1 92 ? -13.013 4.976 -0.076 1.00 98.12 92 ASP A C 1
ATOM 752 O O . ASP A 1 92 ? -11.910 5.309 -0.522 1.00 98.12 92 ASP A O 1
ATOM 756 N N . GLN A 1 93 ? -13.466 5.444 1.086 1.00 98.31 93 GLN A N 1
ATOM 757 C CA . GLN A 1 93 ? -12.714 6.349 1.942 1.00 98.31 93 GLN A CA 1
ATOM 758 C C . GLN A 1 93 ? -11.458 5.666 2.497 1.00 98.31 93 GLN A C 1
ATOM 760 O O . GLN A 1 93 ? -10.369 6.247 2.457 1.00 98.31 93 GLN A O 1
ATOM 765 N N . CYS A 1 94 ? -11.590 4.434 2.993 1.00 98.56 94 CYS A N 1
ATOM 766 C CA . CYS A 1 94 ? -10.474 3.646 3.508 1.00 98.56 94 CYS A CA 1
ATOM 767 C C . CYS A 1 94 ? -9.437 3.364 2.407 1.00 98.56 94 CYS A C 1
ATOM 769 O O . CYS A 1 94 ? -8.245 3.605 2.606 1.00 98.56 94 CYS A O 1
ATOM 771 N N . LEU A 1 95 ? -9.899 2.964 1.218 1.00 98.62 95 LEU A N 1
ATOM 772 C CA . LEU A 1 95 ? -9.089 2.734 0.023 1.00 98.62 95 LEU A CA 1
ATOM 773 C C . LEU A 1 95 ? -8.253 3.967 -0.322 1.00 98.62 95 LEU A C 1
ATOM 775 O O . LEU A 1 95 ? -7.030 3.877 -0.447 1.00 98.62 95 LEU A O 1
ATOM 779 N N . SER A 1 96 ? -8.898 5.133 -0.419 1.00 98.44 96 SER A N 1
ATOM 780 C CA . SER A 1 96 ? -8.208 6.387 -0.726 1.00 98.44 96 SER A CA 1
ATOM 781 C C . SER A 1 96 ? -7.145 6.733 0.322 1.00 98.44 96 SER A C 1
ATOM 783 O O . SER A 1 96 ? -6.053 7.170 -0.041 1.00 98.44 96 SER A O 1
ATOM 785 N N . LEU A 1 97 ? -7.440 6.566 1.616 1.00 98.69 97 LEU A N 1
ATOM 786 C CA . LEU A 1 97 ? -6.496 6.870 2.698 1.00 98.69 97 LEU A CA 1
ATOM 787 C C . LEU A 1 97 ? -5.296 5.917 2.682 1.00 98.69 97 LEU A C 1
ATOM 789 O O . LEU A 1 97 ? -4.151 6.366 2.753 1.00 98.69 97 LEU A O 1
ATOM 793 N N . ILE A 1 98 ? -5.537 4.615 2.518 1.00 98.69 98 ILE A N 1
ATOM 794 C CA . ILE A 1 98 ? -4.476 3.605 2.444 1.00 98.69 98 ILE A CA 1
ATOM 795 C C . ILE A 1 98 ? -3.564 3.878 1.247 1.00 98.69 98 ILE A C 1
ATOM 797 O O . ILE A 1 98 ? -2.345 3.935 1.418 1.00 98.69 98 ILE A O 1
ATOM 801 N N . ASN A 1 99 ? -4.130 4.134 0.062 1.00 98.31 99 ASN A N 1
ATOM 802 C CA . ASN A 1 99 ? -3.355 4.465 -1.136 1.00 98.31 99 ASN A CA 1
ATOM 803 C C . ASN A 1 99 ? -2.459 5.700 -0.925 1.00 98.31 99 ASN A C 1
ATOM 805 O O . ASN A 1 99 ? -1.304 5.703 -1.354 1.00 98.31 99 ASN A O 1
ATOM 809 N N . GLN A 1 100 ? -2.935 6.725 -0.209 1.00 98.25 100 GLN A N 1
ATOM 810 C CA . GLN A 1 100 ? -2.115 7.893 0.138 1.00 98.25 100 GLN A CA 1
ATOM 811 C C . GLN A 1 100 ? -0.955 7.522 1.076 1.00 98.25 100 GLN A C 1
ATOM 813 O O . GLN A 1 100 ? 0.185 7.931 0.837 1.00 98.25 100 GLN A O 1
ATOM 818 N N . MET A 1 101 ? -1.222 6.712 2.105 1.00 98.50 101 MET A N 1
ATOM 819 C CA . MET A 1 101 ? -0.236 6.302 3.113 1.00 98.50 101 MET A CA 1
ATOM 820 C C . MET A 1 101 ? 0.851 5.365 2.564 1.00 98.50 101 MET A C 1
ATOM 822 O O . MET A 1 101 ? 1.980 5.386 3.055 1.00 98.50 101 MET A O 1
ATOM 826 N N . VAL A 1 102 ? 0.539 4.568 1.537 1.00 97.94 102 VAL A N 1
ATOM 827 C CA . VAL A 1 102 ? 1.466 3.589 0.934 1.00 97.94 102 VAL A CA 1
ATOM 828 C C . VAL A 1 102 ? 2.006 4.005 -0.439 1.00 97.94 102 VAL A C 1
ATOM 830 O O . VAL A 1 102 ? 2.746 3.241 -1.053 1.00 97.94 102 VAL A O 1
ATOM 833 N N . SER A 1 103 ? 1.691 5.215 -0.910 1.00 96.12 103 SER A N 1
ATOM 834 C CA . SER A 1 103 ? 2.017 5.715 -2.260 1.00 96.12 103 SER A CA 1
ATOM 835 C C . SER A 1 103 ? 3.484 5.526 -2.677 1.00 96.12 103 SER A C 1
ATOM 837 O O . SER A 1 103 ? 3.768 5.120 -3.804 1.00 96.12 103 SER A O 1
ATOM 839 N N . SER A 1 104 ? 4.427 5.723 -1.751 1.00 95.94 104 SER A N 1
ATOM 840 C CA . SER A 1 104 ? 5.865 5.508 -1.983 1.00 95.94 104 SER A CA 1
ATOM 841 C C . SER A 1 104 ? 6.240 4.064 -2.356 1.00 95.94 104 SER A C 1
ATOM 843 O O . SER A 1 104 ? 7.332 3.842 -2.868 1.00 95.94 104 SER A O 1
ATOM 845 N N . TYR A 1 105 ? 5.365 3.087 -2.101 1.00 97.62 105 TYR A N 1
ATOM 846 C CA . TYR A 1 105 ? 5.556 1.668 -2.426 1.00 97.62 105 TYR A CA 1
ATOM 847 C C . TYR A 1 105 ? 4.714 1.202 -3.621 1.00 97.62 105 TYR A C 1
ATOM 849 O O . TYR A 1 105 ? 4.889 0.074 -4.081 1.00 97.62 105 TYR A O 1
ATOM 857 N N . THR A 1 106 ? 3.811 2.042 -4.136 1.00 92.94 106 THR A N 1
ATOM 858 C CA . THR A 1 106 ? 2.918 1.696 -5.253 1.00 92.94 106 THR A CA 1
ATOM 859 C C . THR A 1 106 ? 3.258 2.433 -6.540 1.00 92.94 106 THR A C 1
ATOM 861 O O . THR A 1 106 ? 3.067 1.866 -7.613 1.00 92.94 106 THR A O 1
ATOM 864 N N . ILE A 1 107 ? 3.792 3.657 -6.452 1.00 90.19 107 ILE A N 1
ATOM 865 C CA . ILE A 1 107 ? 4.150 4.483 -7.610 1.00 90.19 107 ILE A CA 1
ATOM 866 C C . ILE A 1 107 ? 5.564 4.108 -8.089 1.00 90.19 107 ILE A C 1
ATOM 868 O O . ILE A 1 107 ? 6.533 4.411 -7.386 1.00 90.19 107 ILE A O 1
ATOM 872 N N . PRO A 1 108 ? 5.727 3.489 -9.278 1.00 90.06 108 PRO A N 1
ATOM 873 C CA . PRO A 1 108 ? 7.031 3.032 -9.764 1.00 90.06 108 PRO A CA 1
ATOM 874 C C . PRO A 1 108 ? 8.068 4.157 -9.870 1.00 90.06 108 PRO A C 1
ATOM 876 O O . PRO A 1 108 ? 9.209 3.977 -9.451 1.00 90.06 108 PRO A O 1
ATOM 879 N N . ASP A 1 109 ? 7.665 5.337 -10.347 1.00 90.19 109 ASP A N 1
ATOM 880 C CA . ASP A 1 109 ? 8.508 6.532 -10.469 1.00 90.19 109 ASP A CA 1
ATOM 881 C C . ASP A 1 109 ? 9.133 6.961 -9.135 1.00 90.19 109 ASP A C 1
ATOM 883 O O . ASP A 1 109 ? 10.229 7.518 -9.115 1.00 90.19 109 ASP A O 1
ATOM 887 N N . GLY A 1 110 ? 8.497 6.640 -8.002 1.00 90.94 110 GLY A N 1
ATOM 888 C CA . GLY A 1 110 ? 9.044 6.908 -6.672 1.00 90.94 110 GLY A CA 1
ATOM 889 C C . GLY A 1 110 ? 10.406 6.247 -6.438 1.00 90.94 110 GLY A C 1
ATOM 890 O O . GLY A 1 110 ? 11.265 6.832 -5.775 1.00 90.94 110 GLY A O 1
ATOM 891 N N . LEU A 1 111 ? 10.658 5.076 -7.038 1.00 94.88 111 LEU A N 1
ATOM 892 C CA . LEU A 1 111 ? 11.945 4.379 -6.922 1.00 94.88 111 LEU A CA 1
ATOM 893 C C . LEU A 1 111 ? 13.104 5.205 -7.497 1.00 94.88 111 LEU A C 1
ATOM 895 O O . LEU A 1 111 ? 14.193 5.200 -6.931 1.00 94.88 111 LEU A O 1
ATOM 899 N N . ILE A 1 112 ? 12.861 5.986 -8.550 1.00 94.06 112 ILE A N 1
ATOM 900 C CA . ILE A 1 112 ? 13.887 6.833 -9.178 1.00 94.06 112 ILE A CA 1
ATOM 901 C C . ILE A 1 112 ? 14.403 7.892 -8.189 1.00 94.06 112 ILE A C 1
ATOM 903 O O . ILE A 1 112 ? 15.566 8.285 -8.243 1.00 94.06 112 ILE A O 1
ATOM 907 N N . TYR A 1 113 ? 13.553 8.342 -7.262 1.00 94.00 113 TYR A N 1
ATOM 908 C CA . TYR A 1 113 ? 13.869 9.440 -6.350 1.00 94.00 113 TYR A CA 1
ATOM 909 C C . TYR A 1 113 ? 14.297 8.987 -4.954 1.00 94.00 113 TYR A C 1
ATOM 911 O O . TYR A 1 113 ? 15.094 9.671 -4.310 1.00 94.00 113 TYR A O 1
ATOM 919 N N . ILE A 1 114 ? 13.731 7.889 -4.441 1.00 96.31 114 ILE A N 1
ATOM 920 C CA . ILE A 1 114 ? 13.861 7.525 -3.022 1.00 96.31 114 ILE A CA 1
ATOM 921 C C . ILE A 1 114 ? 14.085 6.028 -2.757 1.00 96.31 114 ILE A C 1
ATOM 923 O O . ILE A 1 114 ? 13.958 5.629 -1.601 1.00 96.31 114 ILE A O 1
ATOM 927 N N . GLU A 1 115 ? 14.434 5.195 -3.750 1.00 96.50 115 GLU A N 1
ATOM 928 C CA . GLU A 1 115 ? 14.567 3.731 -3.560 1.00 96.50 115 GLU A CA 1
ATOM 929 C C . GLU A 1 115 ? 15.440 3.339 -2.359 1.00 96.50 115 GLU A C 1
ATOM 931 O O . GLU A 1 115 ? 15.029 2.490 -1.567 1.00 96.50 115 GLU A O 1
ATOM 936 N N . GLU A 1 116 ? 16.579 4.002 -2.149 1.00 96.50 116 GLU A N 1
ATOM 937 C CA . GLU A 1 116 ? 17.495 3.702 -1.036 1.00 96.50 116 GLU A CA 1
ATOM 938 C C . GLU A 1 116 ? 16.859 3.926 0.348 1.00 96.50 116 GLU A C 1
ATOM 940 O O . GLU A 1 116 ? 17.301 3.379 1.361 1.00 96.50 116 GLU A O 1
ATOM 945 N N . ARG A 1 117 ? 15.802 4.742 0.416 1.00 97.19 117 ARG A N 1
ATOM 946 C CA . ARG A 1 117 ? 15.067 5.031 1.652 1.00 97.19 117 ARG A CA 1
ATOM 947 C C . ARG A 1 117 ? 13.929 4.047 1.889 1.00 97.19 117 ARG A C 1
ATOM 949 O O . ARG A 1 117 ? 13.391 4.043 3.000 1.00 97.19 117 ARG A O 1
ATOM 956 N N . LEU A 1 118 ? 13.565 3.242 0.898 1.00 97.75 118 LEU A N 1
ATOM 957 C CA . LEU A 1 118 ? 12.445 2.314 0.957 1.00 97.75 118 LEU A CA 1
ATOM 958 C C . LEU A 1 118 ? 12.932 0.907 1.298 1.00 97.75 118 LEU A C 1
ATOM 960 O O . LEU A 1 118 ? 13.944 0.421 0.788 1.00 97.75 118 LEU A O 1
ATOM 964 N N . ASN A 1 119 ? 12.204 0.248 2.190 1.00 97.44 119 ASN A N 1
ATOM 965 C CA . ASN A 1 119 ? 12.405 -1.158 2.498 1.00 97.44 119 ASN A CA 1
ATOM 966 C C . ASN A 1 119 ? 11.141 -1.761 3.112 1.00 97.44 119 ASN A C 1
ATOM 968 O O . ASN A 1 119 ? 10.223 -1.068 3.550 1.00 97.44 119 ASN A O 1
ATOM 972 N N . GLU A 1 120 ? 11.138 -3.078 3.125 1.00 98.38 120 GLU A N 1
ATOM 973 C CA . GLU A 1 120 ? 10.070 -3.953 3.564 1.00 98.38 120 GLU A CA 1
ATOM 974 C C . GLU A 1 120 ? 9.765 -3.768 5.059 1.00 98.38 120 GLU A C 1
ATOM 976 O O . GLU A 1 120 ? 8.597 -3.733 5.441 1.00 98.38 120 GLU A O 1
ATOM 981 N N . ASP A 1 121 ? 10.783 -3.521 5.893 1.00 98.38 121 ASP A N 1
ATOM 982 C CA . ASP A 1 121 ? 10.596 -3.249 7.325 1.00 98.38 121 ASP A CA 1
ATOM 983 C C . ASP A 1 121 ? 9.787 -1.965 7.556 1.00 98.38 121 ASP A C 1
ATOM 985 O O . ASP A 1 121 ? 8.870 -1.929 8.378 1.00 98.38 121 ASP A O 1
ATOM 989 N N . LYS A 1 122 ? 10.091 -0.895 6.812 1.00 98.62 122 LYS A N 1
ATOM 990 C CA . LYS A 1 122 ? 9.349 0.371 6.874 1.00 98.62 122 LYS A CA 1
ATOM 991 C C . LYS A 1 122 ? 7.923 0.202 6.364 1.00 98.62 122 LYS A C 1
ATOM 993 O O . LYS A 1 122 ? 7.009 0.745 6.979 1.00 98.62 122 LYS A O 1
ATOM 998 N N . LEU A 1 123 ? 7.724 -0.552 5.282 1.00 98.75 123 LEU A N 1
ATOM 999 C CA . LEU A 1 123 ? 6.385 -0.871 4.790 1.00 98.75 123 LEU A CA 1
ATOM 1000 C C . LEU A 1 123 ? 5.579 -1.640 5.842 1.00 98.75 123 LEU A C 1
ATOM 1002 O O . LEU A 1 123 ? 4.444 -1.263 6.114 1.00 98.75 123 LEU A O 1
ATOM 1006 N N . ALA A 1 124 ? 6.167 -2.646 6.495 1.00 98.75 124 ALA A N 1
ATOM 1007 C CA . ALA A 1 124 ? 5.508 -3.385 7.571 1.00 98.75 124 ALA A CA 1
ATOM 1008 C C . ALA A 1 124 ? 5.037 -2.446 8.695 1.00 98.75 124 ALA A C 1
ATOM 1010 O O . ALA A 1 124 ? 3.884 -2.517 9.108 1.00 98.75 124 ALA A O 1
ATOM 1011 N N . ARG A 1 125 ? 5.878 -1.488 9.115 1.00 98.75 125 ARG A N 1
ATOM 1012 C CA . ARG A 1 125 ? 5.493 -0.478 10.119 1.00 98.75 125 ARG A CA 1
ATOM 1013 C C . ARG A 1 125 ? 4.358 0.434 9.667 1.00 98.75 125 ARG A C 1
ATOM 1015 O O . ARG A 1 125 ? 3.514 0.791 10.487 1.00 98.75 125 ARG A O 1
ATOM 1022 N N . ILE A 1 126 ? 4.330 0.821 8.393 1.00 98.81 126 ILE A N 1
ATOM 1023 C CA . ILE A 1 126 ? 3.230 1.617 7.834 1.00 98.81 126 ILE A CA 1
ATOM 1024 C C . ILE A 1 126 ? 1.928 0.810 7.872 1.00 98.81 126 ILE A C 1
ATOM 1026 O O . ILE A 1 126 ? 0.917 1.330 8.332 1.00 98.81 126 ILE A O 1
ATOM 1030 N N . ILE A 1 127 ? 1.960 -0.463 7.468 1.00 98.88 127 ILE A N 1
ATOM 1031 C CA . ILE A 1 127 ? 0.782 -1.343 7.486 1.00 98.88 127 ILE A CA 1
ATOM 1032 C C . ILE A 1 127 ? 0.289 -1.585 8.915 1.00 98.88 127 ILE A C 1
ATOM 1034 O O . ILE A 1 127 ? -0.901 -1.433 9.173 1.00 98.88 127 ILE A O 1
ATOM 1038 N N . ASP A 1 128 ? 1.182 -1.863 9.866 1.00 98.75 128 ASP A N 1
ATOM 1039 C CA . ASP A 1 128 ? 0.805 -1.983 11.281 1.00 98.75 128 ASP A CA 1
ATOM 1040 C C . ASP A 1 128 ? 0.141 -0.692 11.786 1.00 98.75 128 ASP A C 1
ATOM 1042 O O . ASP A 1 128 ? -0.889 -0.737 12.455 1.00 98.75 128 ASP A O 1
ATOM 1046 N N . THR A 1 129 ? 0.689 0.472 11.420 1.00 98.69 129 THR A N 1
ATOM 1047 C CA . THR A 1 129 ? 0.128 1.780 11.795 1.00 98.69 129 THR A CA 1
ATOM 1048 C C . THR A 1 129 ? -1.266 1.989 11.201 1.00 98.69 129 THR A C 1
ATOM 1050 O O . THR A 1 129 ? -2.146 2.495 11.894 1.00 98.69 129 THR A O 1
ATOM 1053 N N . ILE A 1 130 ? -1.488 1.576 9.949 1.00 98.62 130 ILE A N 1
ATOM 1054 C CA . ILE A 1 130 ? -2.803 1.614 9.294 1.00 98.62 130 ILE A CA 1
ATOM 1055 C C . ILE A 1 130 ? -3.811 0.772 10.083 1.00 98.62 130 ILE A C 1
ATOM 1057 O O . ILE A 1 130 ? -4.860 1.285 10.459 1.00 98.62 130 ILE A O 1
ATOM 1061 N N . PHE A 1 131 ? -3.490 -0.487 10.391 1.00 98.62 131 PHE A N 1
ATOM 1062 C CA . PHE A 1 131 ? -4.415 -1.388 11.089 1.00 98.62 131 PHE A CA 1
ATOM 1063 C C . PHE A 1 131 ? -4.678 -0.985 12.544 1.00 98.62 131 PHE A C 1
ATOM 1065 O O . PHE A 1 131 ? -5.772 -1.215 13.051 1.00 98.62 131 PHE A O 1
ATOM 1072 N N . ILE A 1 132 ? -3.696 -0.386 13.221 1.00 97.81 132 ILE A N 1
ATOM 1073 C CA . ILE A 1 132 ? -3.843 0.065 14.611 1.00 97.81 132 ILE A CA 1
ATOM 1074 C C . ILE A 1 132 ? -4.597 1.398 14.698 1.00 97.81 132 ILE A C 1
ATOM 1076 O O . ILE A 1 132 ? -5.377 1.592 15.626 1.00 97.81 132 ILE A O 1
ATOM 1080 N N . GLY A 1 133 ? -4.324 2.338 13.788 1.00 96.50 133 GLY A N 1
ATOM 1081 C CA . GLY A 1 133 ? -4.690 3.745 13.974 1.00 96.50 133 GLY A CA 1
ATOM 1082 C C . GLY A 1 133 ? -5.768 4.293 13.044 1.00 96.50 133 GLY A C 1
ATOM 1083 O O . GLY A 1 133 ? -6.329 5.346 13.344 1.00 96.50 133 GLY A O 1
ATOM 1084 N N . LEU A 1 134 ? -6.055 3.644 11.913 1.00 97.88 134 LEU A N 1
ATOM 1085 C CA . LEU A 1 134 ? -6.969 4.202 10.919 1.00 97.88 134 LEU A CA 1
ATOM 1086 C C . LEU A 1 134 ? -8.433 3.898 11.275 1.00 97.88 134 LEU A C 1
ATOM 1088 O O . LEU A 1 134 ? -8.848 2.742 11.311 1.00 97.88 134 LEU A O 1
ATOM 1092 N N . SER A 1 135 ? -9.225 4.944 11.504 1.00 97.88 135 SER A N 1
ATOM 1093 C CA . SER A 1 135 ? -10.674 4.870 11.738 1.00 97.88 135 SER A CA 1
ATOM 1094 C C . SER A 1 135 ? -11.348 6.198 11.371 1.00 97.88 135 SER A C 1
ATOM 1096 O O . SER A 1 135 ? -10.671 7.156 10.986 1.00 97.88 135 SER A O 1
ATOM 1098 N N . SER A 1 136 ? -12.676 6.270 11.483 1.00 96.31 136 SER A N 1
ATOM 1099 C CA . SER A 1 136 ? -13.417 7.528 11.331 1.00 96.31 136 SER A CA 1
ATOM 1100 C C . SER A 1 136 ? -13.395 8.411 12.583 1.00 96.31 136 SER A C 1
ATOM 1102 O O . SER A 1 136 ? -13.925 9.522 12.547 1.00 96.31 136 SER A O 1
ATOM 1104 N N . GLU A 1 137 ? -12.862 7.918 13.704 1.00 94.38 137 GLU A N 1
ATOM 1105 C CA . GLU A 1 137 ? -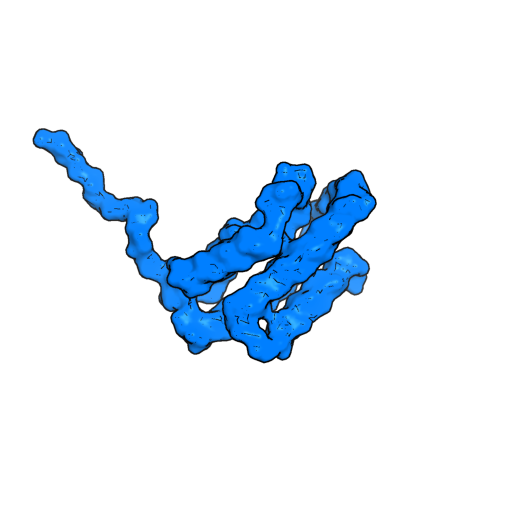12.794 8.671 14.954 1.00 94.38 137 GLU A CA 1
ATOM 1106 C C . GLU A 1 137 ? -11.801 9.837 14.829 1.00 94.38 137 GLU A C 1
ATOM 1108 O O . GLU A 1 137 ? -10.707 9.699 14.274 1.00 94.38 137 GLU A O 1
ATOM 1113 N N . ASP A 1 138 ? -12.176 11.012 15.340 1.00 91.00 138 ASP A N 1
ATOM 1114 C CA . ASP A 1 138 ? -11.282 12.169 15.346 1.00 91.00 138 ASP A CA 1
ATOM 1115 C C . ASP A 1 138 ? -10.165 11.975 16.381 1.00 91.00 138 ASP A C 1
ATOM 1117 O O . ASP A 1 138 ? -10.349 12.194 17.577 1.00 91.00 138 ASP A O 1
ATOM 1121 N N . GLY A 1 139 ? -8.976 11.603 15.902 1.00 88.25 139 GLY A N 1
ATOM 1122 C CA . GLY A 1 139 ? -7.766 11.470 16.718 1.00 88.25 139 GLY A CA 1
ATOM 1123 C C . GLY A 1 139 ? -7.139 12.797 17.174 1.00 88.25 139 GLY A C 1
ATOM 1124 O O . GLY A 1 139 ? -6.040 12.791 17.725 1.00 88.25 139 GLY A O 1
ATOM 1125 N N . GLY A 1 140 ? -7.772 13.948 16.911 1.00 89.12 140 GLY A N 1
ATOM 1126 C CA . GLY A 1 140 ? -7.330 15.269 17.374 1.00 89.12 140 GLY A CA 1
ATOM 1127 C C . GLY A 1 140 ? -6.309 15.971 16.473 1.00 89.12 140 GLY A C 1
ATOM 1128 O O . GLY A 1 140 ? -5.891 17.089 16.775 1.00 89.12 140 GLY A O 1
ATOM 1129 N N . ALA A 1 141 ? -5.930 15.372 15.338 1.00 89.00 141 ALA A N 1
ATOM 1130 C CA . ALA A 1 141 ? -4.958 15.946 14.399 1.00 89.00 141 ALA A CA 1
ATOM 1131 C C . ALA A 1 141 ? -5.427 17.270 13.762 1.00 89.00 141 ALA A C 1
ATOM 1133 O O . ALA A 1 141 ? -4.603 18.111 13.406 1.00 89.00 141 ALA A O 1
ATOM 1134 N N . ARG A 1 142 ? -6.747 17.482 13.643 1.00 84.12 142 ARG A N 1
ATOM 1135 C CA . ARG A 1 142 ? -7.340 18.744 13.156 1.00 84.12 142 ARG A CA 1
ATOM 1136 C C . ARG A 1 142 ? -7.371 19.850 14.222 1.00 84.12 142 ARG A C 1
ATOM 1138 O O . ARG A 1 142 ? -7.706 20.987 13.899 1.00 84.12 142 ARG A O 1
ATOM 1145 N N . GLY A 1 143 ? -6.975 19.532 15.458 1.00 71.88 143 GLY A N 1
ATOM 1146 C CA . GLY A 1 143 ? -7.033 20.420 16.613 1.00 71.88 143 GLY A CA 1
ATOM 1147 C C . GLY A 1 143 ? -8.443 20.553 17.196 1.00 71.88 143 GLY A C 1
ATOM 1148 O O . GLY A 1 143 ? -9.447 20.315 16.531 1.00 71.88 143 GLY A O 1
ATOM 1149 N N . VAL A 1 144 ? -8.525 20.968 18.463 1.00 65.06 144 VAL A N 1
ATOM 1150 C CA . VAL A 1 144 ? -9.788 21.427 19.053 1.00 65.06 144 VAL A CA 1
ATOM 1151 C C . VAL A 1 144 ? -10.114 22.814 18.505 1.00 65.06 144 VAL A C 1
ATOM 1153 O O . VAL A 1 144 ? -9.234 23.668 18.397 1.00 65.06 144 VAL A O 1
ATOM 1156 N N . ASN A 1 145 ? -11.384 23.057 18.187 1.00 56.38 145 ASN A N 1
ATOM 1157 C CA . ASN A 1 145 ? -11.908 24.291 17.587 1.00 56.38 145 ASN A CA 1
ATOM 1158 C C . ASN A 1 145 ? -11.886 25.505 18.554 1.00 56.38 145 ASN A C 1
ATOM 1160 O O . ASN A 1 145 ? -12.805 26.318 18.592 1.00 56.38 145 ASN A O 1
ATOM 1164 N N . THR A 1 146 ? -10.860 25.613 19.398 1.00 53.31 146 THR A N 1
ATOM 1165 C CA . THR A 1 146 ? -10.688 26.660 20.404 1.00 53.31 146 THR A CA 1
ATOM 1166 C C . THR A 1 146 ? -9.304 27.277 20.278 1.00 53.31 146 THR A C 1
ATOM 1168 O O . THR A 1 146 ? -8.442 27.109 21.143 1.00 53.31 146 THR A O 1
ATOM 1171 N N . LEU A 1 147 ? -9.109 28.069 19.224 1.00 57.72 147 LEU A N 1
ATOM 1172 C CA . LEU A 1 147 ? -8.235 29.231 19.339 1.00 57.72 147 LEU A CA 1
ATOM 1173 C C . LEU A 1 147 ? -8.877 30.144 20.394 1.00 57.72 147 LEU A C 1
ATOM 1175 O O . LEU A 1 147 ? -9.740 30.963 20.084 1.00 57.72 147 LEU A O 1
ATOM 1179 N N . ARG A 1 148 ? -8.525 29.954 21.672 1.00 57.19 148 ARG A N 1
ATOM 1180 C CA . ARG A 1 148 ? -8.816 30.948 22.708 1.00 57.19 148 ARG A CA 1
ATOM 1181 C C . ARG A 1 148 ? -8.049 32.204 22.316 1.00 57.19 148 ARG A C 1
ATOM 1183 O O . ARG A 1 148 ? -6.835 32.264 22.486 1.00 57.19 148 ARG A O 1
ATOM 1190 N N . ILE A 1 149 ? -8.760 33.183 21.766 1.00 48.78 149 ILE A N 1
ATOM 1191 C CA . ILE A 1 149 ? -8.264 34.550 21.660 1.00 48.78 149 ILE A CA 1
ATOM 1192 C C . ILE A 1 149 ? -8.009 34.992 23.101 1.00 48.78 149 ILE A C 1
ATOM 1194 O O . ILE A 1 149 ? -8.944 35.086 23.895 1.00 48.78 149 ILE A O 1
ATOM 1198 N N . ALA A 1 150 ? -6.738 35.160 23.459 1.00 44.91 150 ALA A N 1
ATOM 1199 C CA . ALA A 1 150 ? -6.369 35.788 24.714 1.00 44.91 150 ALA A CA 1
ATOM 1200 C C . ALA A 1 150 ? -6.843 37.247 24.651 1.00 44.91 150 ALA A C 1
ATOM 1202 O O . ALA A 1 150 ? -6.317 38.030 23.860 1.00 44.91 150 ALA A O 1
ATOM 1203 N N . THR A 1 151 ? -7.887 37.565 25.413 1.00 54.91 151 THR A N 1
ATOM 1204 C CA . THR A 1 151 ? -8.254 38.938 25.793 1.00 54.91 151 THR A CA 1
ATOM 1205 C C . THR A 1 151 ? -7.400 39.407 26.950 1.00 54.91 151 THR A C 1
ATOM 1207 O O . THR A 1 151 ? -7.230 38.589 27.885 1.00 54.91 151 THR A O 1
#

Sequence (151 aa):
MELWFEPHVAIMEEVVSSDLPSNRKMYEFFARRFAVNRERYRADPIAFARMCEAGAARFERARGFVDLADHYLSELIAQAQHDGYFAGLEIDQCLSLINQMVSSYTIPDGLIYIEERLNEDKLARIIDTIFIGLSSEDGGARGVNTLRIAT

Secondary structure (DSSP, 8-state):
--TTTHHHHHHHHHHHHS---HHHHHHHHHHHHHHHHHHHHHH-HHHHHHHHHHHHHTHHHHHHHHHHHHHHHHHHHHHHHHTT-STT--HHHHHHHHHHHHHHHH-TTHHHHHGGG--HHHHHHHHHHHHHH-SSS--STT--S------

Foldseek 3Di:
DPPLCVQLLVQLVPLLPDPDPLLVSVLSNLQVQLVSLLVVCVVPVVVSVVVLVVLVVVPVVVVVSVVSSLVSQLSSQVRLVVVPFQEPDDSVRLSVVLCVLCVCRVRSVNCNPQVVVDDSVVSSVSSVCSRVPHYPDCPQPVHDPDPPPDD